Protein AF-A0AA41V0P6-F1 (afdb_monomer_lite)

Organism: Papaver nudicaule (NCBI:txid74823)

Foldseek 3Di:
DDPPPQPAAEDPVVLVVLLCVVVPVQFPDWDWDWDDDPNHIYIDTDDTHGPDDDPVVVVVRDDPPDDVVPDDPVVNVNCVVVVVVVVVVNVPDDDD

Sequence (96 aa):
MTNAASVIDVHDDCKQRFLELKAKRTFCLVVYKIEEKDKQKLIIVEKIGKPEKSYDGFTAQLPADESPDTAKVMTKMICTSSKERFKRELDGIQVV

Secondary structure (DSSP, 8-state):
-------EEE-HHHHHHHHHHHH-TT-SEEEEEEEEETTEEEEEEEEEE----SHHHHHHHS-TT--TTTS-HHHHHHHHHHHHHHHHHHHT----

Structure (mmCIF, N/CA/C/O backbone):
data_AF-A0AA41V0P6-F1
#
_entry.id   AF-A0AA41V0P6-F1
#
loop_
_atom_site.group_PDB
_atom_site.id
_atom_site.type_symbol
_atom_site.label_atom_id
_atom_site.label_alt_id
_atom_site.label_comp_id
_atom_site.label_asym_id
_atom_site.label_entity_id
_atom_site.label_seq_id
_atom_site.pdbx_PDB_ins_code
_atom_site.Cartn_x
_atom_site.Cartn_y
_atom_site.Cartn_z
_atom_site.occupancy
_atom_site.B_iso_or_equiv
_atom_site.auth_seq_id
_atom_site.auth_comp_id
_atom_site.auth_asym_id
_atom_site.auth_atom_id
_atom_site.pdbx_PDB_model_num
ATOM 1 N N . MET A 1 1 ? 32.524 -1.538 -2.738 1.00 31.41 1 MET A N 1
ATOM 2 C CA . MET A 1 1 ? 31.582 -1.759 -3.855 1.00 31.41 1 MET A CA 1
ATOM 3 C C . MET A 1 1 ? 30.236 -1.215 -3.415 1.00 31.41 1 MET A C 1
ATOM 5 O O . MET A 1 1 ? 29.669 -1.731 -2.463 1.00 31.41 1 MET A O 1
ATOM 9 N N . THR A 1 2 ? 29.802 -0.097 -3.991 1.00 30.25 2 THR A N 1
ATOM 10 C CA . THR A 1 2 ? 28.574 0.599 -3.581 1.00 30.25 2 THR A CA 1
ATOM 11 C C . THR A 1 2 ? 27.413 -0.044 -4.323 1.00 30.25 2 THR A C 1
ATOM 13 O O . THR A 1 2 ? 27.184 0.242 -5.496 1.00 30.25 2 THR A O 1
ATOM 16 N N . ASN A 1 3 ? 26.743 -0.998 -3.679 1.00 41.97 3 ASN A N 1
ATOM 17 C CA . ASN A 1 3 ? 25.612 -1.684 -4.289 1.00 41.97 3 ASN A CA 1
ATOM 18 C C . ASN A 1 3 ? 24.511 -0.657 -4.554 1.00 41.97 3 ASN A C 1
ATOM 20 O O . ASN A 1 3 ? 24.114 0.076 -3.649 1.00 41.97 3 ASN A O 1
ATOM 24 N N . ALA A 1 4 ? 24.035 -0.613 -5.798 1.00 40.06 4 ALA A N 1
ATOM 25 C CA . ALA A 1 4 ? 22.906 0.192 -6.235 1.00 40.06 4 ALA A CA 1
ATOM 26 C C . ALA A 1 4 ? 21.614 -0.292 -5.555 1.00 40.06 4 ALA A C 1
ATOM 28 O O . ALA A 1 4 ? 20.753 -0.919 -6.166 1.00 40.06 4 ALA A O 1
ATOM 29 N N . ALA A 1 5 ? 21.474 -0.022 -4.260 1.00 47.19 5 ALA A N 1
ATOM 30 C CA . ALA A 1 5 ? 20.175 0.061 -3.635 1.00 47.19 5 ALA A CA 1
ATOM 31 C C . ALA A 1 5 ? 19.554 1.339 -4.195 1.00 47.19 5 ALA A C 1
ATOM 33 O O . ALA A 1 5 ? 19.880 2.433 -3.738 1.00 47.19 5 ALA A O 1
ATOM 34 N N . SER A 1 6 ? 18.728 1.217 -5.237 1.00 56.34 6 SER A N 1
ATOM 35 C CA . SER A 1 6 ? 17.846 2.311 -5.634 1.00 56.34 6 SER A CA 1
ATOM 36 C C . SER A 1 6 ? 17.108 2.734 -4.369 1.00 56.34 6 SER A C 1
ATOM 38 O O . SER A 1 6 ? 16.336 1.950 -3.814 1.00 56.34 6 SER A O 1
ATOM 40 N N . VAL A 1 7 ? 17.450 3.908 -3.838 1.00 64.19 7 VAL A N 1
ATOM 41 C CA . VAL A 1 7 ? 16.790 4.449 -2.659 1.00 64.19 7 VAL A CA 1
ATOM 42 C C . VAL A 1 7 ? 15.350 4.677 -3.081 1.00 64.19 7 VAL A C 1
ATOM 44 O O . VAL A 1 7 ? 15.075 5.547 -3.898 1.00 64.19 7 VAL A O 1
ATOM 47 N N . ILE A 1 8 ? 14.466 3.796 -2.622 1.00 75.69 8 ILE A N 1
ATOM 48 C CA . ILE A 1 8 ? 13.035 3.979 -2.798 1.00 75.69 8 ILE A CA 1
ATOM 49 C C . ILE A 1 8 ? 12.639 5.021 -1.778 1.00 75.69 8 ILE A C 1
ATOM 51 O O . ILE A 1 8 ? 12.865 4.828 -0.580 1.00 75.69 8 ILE A O 1
ATOM 55 N N . ASP A 1 9 ? 12.121 6.121 -2.287 1.00 81.06 9 ASP A N 1
ATOM 56 C CA . ASP A 1 9 ? 11.610 7.212 -1.488 1.00 81.06 9 ASP A CA 1
ATOM 57 C C . ASP A 1 9 ? 10.162 6.902 -1.087 1.00 81.06 9 ASP A C 1
ATOM 59 O O . ASP A 1 9 ? 9.461 6.142 -1.766 1.00 81.06 9 ASP A O 1
ATOM 63 N N . VAL A 1 10 ? 9.710 7.437 0.039 1.00 82.38 10 VAL A N 1
ATOM 64 C CA . VAL A 1 10 ? 8.379 7.162 0.583 1.00 82.38 10 VAL A CA 1
ATOM 65 C C . VAL A 1 10 ? 7.644 8.480 0.694 1.00 82.38 10 VAL A C 1
ATOM 67 O O . VAL A 1 10 ? 8.067 9.368 1.430 1.00 82.38 10 VAL A O 1
ATOM 70 N N . HIS A 1 11 ? 6.516 8.593 -0.005 1.00 85.31 11 HIS A N 1
ATOM 71 C CA . HIS A 1 11 ? 5.698 9.793 0.080 1.00 85.31 11 HIS A CA 1
ATOM 72 C C . HIS A 1 11 ? 5.147 9.973 1.498 1.00 85.31 11 HIS A C 1
ATOM 74 O O . HIS A 1 11 ? 4.729 9.000 2.131 1.00 85.31 11 HIS A O 1
ATOM 80 N N . ASP A 1 12 ? 5.088 11.217 1.972 1.00 84.69 12 ASP A N 1
ATOM 81 C CA . ASP A 1 12 ? 4.696 11.535 3.350 1.00 84.69 12 ASP A CA 1
ATOM 82 C C . ASP A 1 12 ? 3.270 11.051 3.686 1.00 84.69 12 ASP A C 1
ATOM 84 O O . ASP A 1 12 ? 3.030 10.478 4.752 1.00 84.69 12 ASP A O 1
ATOM 88 N N . ASP A 1 13 ? 2.353 11.115 2.707 1.00 85.50 13 ASP A N 1
ATOM 89 C CA . ASP A 1 13 ? 1.012 10.512 2.799 1.00 85.50 13 ASP A CA 1
ATOM 90 C C . ASP A 1 13 ? 1.034 9.048 3.248 1.00 85.50 13 ASP A C 1
ATOM 92 O O . ASP A 1 13 ? 0.122 8.614 3.949 1.00 85.50 13 ASP A O 1
ATOM 96 N N . CYS A 1 14 ? 2.057 8.266 2.894 1.00 86.19 14 CYS A N 1
ATOM 97 C CA . CYS A 1 14 ? 2.109 6.861 3.282 1.00 86.19 14 CYS A CA 1
ATOM 98 C C . CYS A 1 14 ? 2.179 6.694 4.803 1.00 86.19 14 CYS A C 1
ATOM 100 O O . CYS A 1 14 ? 1.508 5.830 5.370 1.00 86.19 14 CYS A O 1
ATOM 102 N N . LYS A 1 15 ? 2.944 7.561 5.470 1.00 82.88 15 LYS A N 1
ATOM 103 C CA . LYS A 1 15 ? 3.078 7.581 6.931 1.00 82.88 15 LYS A CA 1
ATOM 104 C C . LYS A 1 15 ? 1.795 8.074 7.573 1.00 82.88 15 LYS A C 1
ATOM 106 O O . LYS A 1 15 ? 1.307 7.459 8.520 1.00 82.88 15 LYS A O 1
ATOM 111 N N . GLN A 1 16 ? 1.213 9.135 7.016 1.00 85.44 16 GLN A N 1
ATOM 112 C CA . GLN A 1 16 ? -0.036 9.695 7.515 1.00 85.44 16 GLN A CA 1
ATOM 113 C C . GLN A 1 16 ? -1.178 8.674 7.449 1.00 85.44 16 GLN A C 1
ATOM 115 O O . GLN A 1 16 ? -1.848 8.439 8.452 1.00 85.44 16 GLN A O 1
ATOM 120 N N . ARG A 1 17 ? -1.378 8.005 6.305 1.00 85.31 17 ARG A N 1
ATOM 121 C CA . ARG A 1 17 ? -2.446 7.002 6.159 1.00 85.31 17 ARG A CA 1
ATOM 122 C C . ARG A 1 17 ? -2.221 5.783 7.040 1.00 85.31 17 ARG A C 1
ATOM 124 O O . ARG A 1 17 ? -3.186 5.240 7.571 1.00 85.31 17 ARG A O 1
ATOM 131 N N . PHE A 1 18 ? -0.972 5.374 7.250 1.00 82.94 18 PHE A N 1
ATOM 132 C CA . PHE A 1 18 ? -0.652 4.300 8.187 1.00 82.94 18 PHE A CA 1
ATOM 133 C C . PHE A 1 18 ? -0.950 4.681 9.647 1.00 82.94 18 PHE A C 1
ATOM 135 O O . PHE A 1 18 ? -1.529 3.888 10.391 1.00 82.94 18 PHE A O 1
ATOM 142 N N . LEU A 1 19 ? -0.614 5.906 10.053 1.00 82.25 19 LEU A N 1
ATOM 143 C CA . LEU A 1 19 ? -0.961 6.439 11.371 1.00 82.25 19 LEU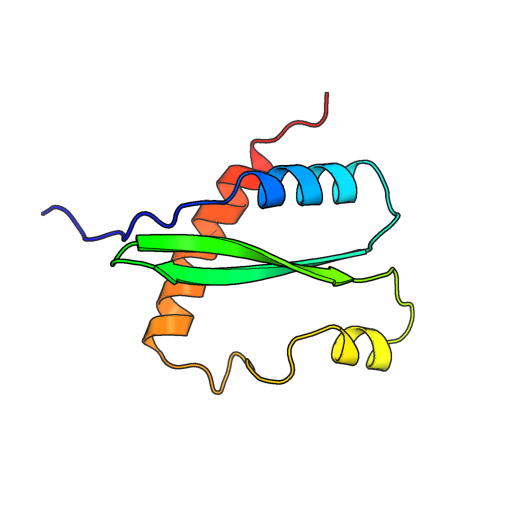 A CA 1
ATOM 144 C C . LEU A 1 19 ? -2.474 6.524 11.568 1.00 82.25 19 LEU A C 1
ATOM 146 O O . LEU A 1 19 ? -2.993 6.085 12.594 1.00 82.25 19 LEU A O 1
ATOM 150 N N . GLU A 1 20 ? -3.190 7.031 10.566 1.00 82.00 20 GLU A N 1
ATOM 151 C CA . GLU A 1 20 ? -4.648 7.076 10.568 1.00 82.00 20 GLU A CA 1
ATOM 152 C C . GLU A 1 20 ? -5.258 5.670 10.661 1.00 82.00 20 GLU A C 1
ATOM 154 O O . GLU A 1 20 ? -6.202 5.497 11.424 1.00 82.00 20 GLU A O 1
ATOM 159 N N . LEU A 1 21 ? -4.690 4.656 9.992 1.00 83.44 21 LEU A N 1
ATOM 160 C CA . LEU A 1 21 ? -5.111 3.251 10.107 1.00 83.44 21 LEU A CA 1
ATOM 161 C C . LEU A 1 21 ? -4.949 2.717 11.540 1.00 83.44 21 LEU A C 1
ATOM 163 O O . LEU A 1 21 ? -5.831 2.034 12.064 1.00 83.44 21 LEU A O 1
ATOM 167 N N . LYS A 1 22 ? -3.810 3.020 12.179 1.00 77.69 22 LYS A N 1
ATOM 168 C CA . LYS A 1 22 ? -3.481 2.566 13.539 1.00 77.69 22 LYS A CA 1
ATOM 169 C C . LYS A 1 22 ? -4.336 3.269 14.598 1.00 77.69 22 LYS A C 1
ATOM 171 O O . LYS A 1 22 ? -4.747 2.631 15.564 1.00 77.69 22 LYS A O 1
ATOM 176 N N . ALA A 1 23 ? -4.626 4.556 14.402 1.00 80.38 23 ALA A N 1
ATOM 177 C CA . ALA A 1 23 ? -5.406 5.374 15.329 1.00 80.38 23 ALA A CA 1
ATOM 178 C C . ALA A 1 23 ? -6.923 5.211 15.145 1.00 80.38 23 ALA A C 1
ATOM 180 O O . ALA A 1 23 ? -7.677 5.138 16.114 1.00 80.38 23 ALA A O 1
ATOM 181 N N . LYS A 1 24 ? -7.390 5.158 13.896 1.00 72.06 24 LYS A N 1
ATOM 182 C CA . LYS A 1 24 ? -8.803 5.110 13.526 1.00 72.06 24 LYS A CA 1
ATOM 183 C C . LYS A 1 24 ? -9.039 3.853 12.698 1.00 72.06 24 LYS A C 1
ATOM 185 O O . LYS A 1 24 ? -8.682 3.801 11.527 1.00 72.06 24 LYS A O 1
ATOM 190 N N . ARG A 1 25 ? -9.762 2.872 13.252 1.00 69.44 25 ARG A N 1
ATOM 191 C CA . ARG A 1 25 ? -10.256 1.677 12.526 1.00 69.44 25 ARG A CA 1
ATOM 192 C C . ARG A 1 25 ? -11.364 2.015 11.504 1.00 69.44 25 ARG A C 1
ATOM 194 O O . ARG A 1 25 ? -12.391 1.349 11.441 1.00 69.44 25 ARG A O 1
ATOM 201 N N . THR A 1 26 ? -11.194 3.106 10.763 1.00 71.00 26 THR A N 1
ATOM 202 C CA . THR A 1 26 ? -12.141 3.646 9.774 1.00 71.00 26 THR A CA 1
ATOM 203 C C . THR A 1 26 ? -11.942 3.025 8.395 1.00 71.00 26 THR A C 1
ATOM 205 O O . THR A 1 26 ? -12.903 2.842 7.652 1.00 71.00 26 THR A O 1
ATOM 208 N N . PHE A 1 27 ? -10.713 2.627 8.087 1.00 73.19 27 PHE A N 1
ATOM 209 C CA . PHE A 1 27 ? -10.346 1.783 6.959 1.00 73.19 27 PHE A CA 1
ATOM 210 C C . PHE A 1 27 ? -9.535 0.593 7.491 1.00 73.19 27 PHE A C 1
ATOM 212 O O . PHE A 1 27 ? -8.971 0.674 8.580 1.00 73.19 27 PHE A O 1
ATOM 219 N N . CYS A 1 28 ? -9.544 -0.538 6.784 1.00 74.12 28 CYS A N 1
ATOM 220 C CA . CYS A 1 28 ? -8.806 -1.749 7.192 1.00 74.12 28 CYS A CA 1
ATOM 221 C C . CYS A 1 28 ? -7.635 -2.070 6.266 1.00 74.12 28 CYS A C 1
ATOM 223 O O . CYS A 1 28 ? -6.807 -2.913 6.600 1.00 74.12 28 CYS A O 1
ATOM 225 N N . LEU A 1 29 ? -7.568 -1.407 5.113 1.00 80.06 29 LEU A N 1
ATOM 226 C CA . LEU A 1 29 ? -6.593 -1.687 4.076 1.00 80.06 29 LEU A CA 1
ATOM 227 C C . LEU A 1 29 ? -6.044 -0.367 3.534 1.00 80.06 29 LEU A C 1
ATOM 229 O O . LEU A 1 29 ? -6.802 0.561 3.256 1.00 80.06 29 LEU A O 1
ATOM 233 N N . VAL A 1 30 ? -4.731 -0.305 3.344 1.00 83.31 30 VAL A N 1
ATOM 234 C CA . VAL A 1 30 ? -4.075 0.731 2.543 1.00 83.31 30 VAL A CA 1
ATOM 235 C C . VAL A 1 30 ? -3.211 0.009 1.519 1.00 83.31 30 VAL A C 1
ATOM 237 O O . VAL A 1 30 ? -2.345 -0.784 1.889 1.00 83.31 30 VAL A O 1
ATOM 240 N N . VAL A 1 31 ? -3.491 0.241 0.241 1.00 84.25 31 VAL A N 1
ATOM 241 C CA . VAL A 1 31 ? -2.743 -0.298 -0.894 1.00 84.25 31 VAL A CA 1
ATOM 242 C C . VAL A 1 31 ? -1.731 0.752 -1.324 1.00 84.25 31 VAL A C 1
ATOM 244 O O . VAL A 1 31 ? -2.089 1.905 -1.576 1.00 84.25 31 VAL A O 1
ATOM 247 N N . TYR A 1 32 ? -0.469 0.345 -1.390 1.00 85.31 32 TYR A N 1
ATOM 248 C CA . TYR A 1 32 ? 0.644 1.183 -1.816 1.00 85.31 32 TYR A CA 1
ATOM 249 C C . TYR A 1 32 ? 1.149 0.717 -3.172 1.00 85.31 32 TYR A C 1
ATOM 251 O O . TYR A 1 32 ? 1.216 -0.487 -3.422 1.00 85.31 32 TYR A O 1
ATOM 259 N N . LYS A 1 33 ? 1.575 1.666 -4.000 1.00 83.12 33 LYS A N 1
ATOM 260 C CA . LYS A 1 33 ? 2.193 1.408 -5.297 1.00 83.12 33 LYS A CA 1
ATOM 261 C C . LYS A 1 33 ? 3.546 2.099 -5.380 1.00 83.12 33 LYS A C 1
ATOM 263 O O . LYS A 1 33 ? 3.760 3.149 -4.780 1.00 83.12 33 LYS A O 1
ATOM 268 N N . ILE A 1 34 ? 4.460 1.492 -6.127 1.00 83.69 34 ILE A N 1
ATOM 269 C CA . ILE A 1 34 ? 5.754 2.080 -6.466 1.00 83.69 34 ILE A CA 1
ATOM 270 C C . ILE A 1 34 ? 5.618 2.735 -7.840 1.00 83.69 34 ILE A C 1
ATOM 272 O O . ILE A 1 34 ? 5.412 2.045 -8.835 1.00 83.69 34 ILE A O 1
ATOM 276 N N . GLU A 1 35 ? 5.745 4.055 -7.892 1.00 84.25 35 GLU A N 1
ATOM 277 C CA . GLU A 1 35 ? 5.831 4.811 -9.140 1.00 84.25 35 GLU A CA 1
ATOM 278 C C . GLU A 1 35 ? 7.300 5.056 -9.498 1.00 84.25 35 GLU A C 1
ATOM 280 O O . GLU A 1 35 ? 8.127 5.342 -8.629 1.00 84.25 35 GLU A O 1
ATOM 285 N N . GLU A 1 36 ? 7.629 4.957 -10.785 1.00 82.44 36 GLU A N 1
ATOM 286 C CA . GLU A 1 36 ? 8.953 5.289 -11.312 1.00 82.44 36 GLU A CA 1
ATOM 287 C C . GLU A 1 36 ? 8.877 6.637 -12.040 1.00 82.44 36 GLU A C 1
ATOM 289 O O . GLU A 1 36 ? 8.209 6.762 -13.064 1.00 82.44 36 GLU A O 1
ATOM 294 N N . LYS A 1 37 ? 9.554 7.658 -11.504 1.00 75.06 37 LYS A N 1
ATOM 295 C CA . LYS A 1 37 ? 9.690 8.983 -12.125 1.00 75.06 37 LYS A CA 1
ATOM 296 C C . LYS A 1 37 ? 11.163 9.346 -12.201 1.00 75.06 37 LYS A C 1
ATOM 298 O O . LYS A 1 37 ? 11.861 9.297 -11.194 1.00 75.06 37 LYS A O 1
ATOM 303 N N . ASP A 1 38 ? 11.644 9.681 -13.396 1.00 69.50 38 ASP A N 1
ATOM 304 C CA . ASP A 1 38 ? 12.990 10.229 -13.619 1.00 69.50 38 ASP A CA 1
ATOM 305 C C . ASP A 1 38 ? 14.112 9.454 -12.896 1.00 69.50 38 ASP A C 1
ATOM 307 O O . ASP A 1 38 ? 14.920 10.016 -12.157 1.00 69.50 38 ASP A O 1
ATOM 311 N N . LYS A 1 39 ? 14.147 8.126 -13.100 1.00 72.31 39 LYS A N 1
ATOM 312 C CA . LYS A 1 39 ? 15.107 7.171 -12.494 1.00 72.31 39 LYS A CA 1
ATOM 313 C C . LYS A 1 39 ? 15.036 7.046 -10.963 1.00 72.31 39 LYS A C 1
ATOM 315 O O . LYS A 1 39 ? 15.848 6.328 -10.377 1.00 72.31 39 LYS A O 1
ATOM 320 N N . GLN A 1 40 ? 14.066 7.689 -10.324 1.00 72.81 40 GLN A N 1
ATOM 321 C CA . GLN A 1 40 ? 13.752 7.557 -8.907 1.00 72.81 40 GLN A CA 1
ATOM 322 C C . GLN A 1 40 ? 12.460 6.758 -8.740 1.00 72.81 40 GLN A C 1
ATOM 324 O O . GLN A 1 40 ? 11.569 6.780 -9.589 1.00 72.81 40 GLN A O 1
ATOM 329 N N . LYS A 1 41 ? 12.376 6.011 -7.641 1.00 79.88 41 LYS A N 1
ATOM 330 C CA . LYS A 1 41 ? 11.210 5.190 -7.312 1.00 79.88 41 LYS A CA 1
ATOM 331 C C . LYS A 1 41 ? 10.600 5.727 -6.034 1.00 79.88 41 LYS A C 1
ATOM 333 O O . LYS A 1 41 ? 11.316 5.863 -5.046 1.00 79.88 41 LYS A O 1
ATOM 338 N N . LEU A 1 42 ? 9.308 6.016 -6.069 1.00 83.94 42 LEU A N 1
ATOM 339 C CA . LEU A 1 42 ? 8.569 6.620 -4.968 1.00 83.94 42 LEU A CA 1
ATOM 340 C C . LEU A 1 42 ? 7.380 5.729 -4.607 1.00 83.94 42 LEU A C 1
ATOM 342 O O . LEU A 1 42 ? 6.599 5.349 -5.479 1.00 83.94 42 LEU A O 1
ATOM 346 N N . ILE A 1 43 ? 7.236 5.401 -3.326 1.00 86.06 43 ILE A N 1
ATOM 347 C CA . ILE A 1 43 ? 6.051 4.718 -2.806 1.00 86.06 43 ILE A CA 1
ATOM 348 C C . ILE A 1 43 ? 4.958 5.759 -2.575 1.00 86.06 43 ILE A C 1
ATOM 350 O O . ILE A 1 43 ? 5.161 6.716 -1.828 1.00 86.06 43 ILE A O 1
ATOM 354 N N . ILE A 1 44 ? 3.800 5.544 -3.191 1.00 87.38 44 ILE A N 1
ATOM 355 C CA . ILE A 1 44 ? 2.594 6.357 -3.022 1.00 87.38 44 ILE A CA 1
ATOM 356 C C . ILE A 1 44 ? 1.413 5.487 -2.585 1.00 87.38 44 ILE A C 1
ATOM 358 O O . ILE A 1 44 ? 1.401 4.271 -2.785 1.00 87.38 44 ILE A O 1
ATOM 362 N N . VAL A 1 45 ? 0.398 6.116 -1.995 1.00 87.75 45 VAL A N 1
ATOM 363 C CA . VAL A 1 45 ? -0.870 5.452 -1.674 1.00 87.75 45 VAL A CA 1
ATOM 364 C C . VAL A 1 45 ? -1.698 5.345 -2.950 1.00 87.75 45 VAL A C 1
ATOM 366 O O . VAL A 1 45 ? -2.046 6.357 -3.550 1.00 87.75 45 VAL A O 1
ATOM 369 N N . GLU A 1 46 ? -2.029 4.123 -3.351 1.00 86.56 46 GLU A N 1
ATOM 370 C CA . GLU A 1 46 ? -2.901 3.868 -4.497 1.00 86.56 46 GLU A CA 1
ATOM 371 C C . GLU A 1 46 ? -4.371 3.897 -4.080 1.00 86.56 46 GLU A C 1
ATOM 373 O O . GLU A 1 46 ? -5.197 4.564 -4.704 1.00 86.56 46 GLU A O 1
ATOM 378 N N . LYS A 1 47 ? -4.716 3.166 -3.015 1.00 84.06 47 LYS A N 1
ATOM 379 C CA . LYS A 1 47 ? -6.112 2.973 -2.621 1.00 84.06 47 LYS A CA 1
ATOM 380 C C . LYS A 1 47 ? -6.249 2.761 -1.124 1.00 84.06 47 LYS A C 1
ATOM 382 O O . LYS A 1 47 ? -5.465 2.049 -0.503 1.00 84.06 47 LYS A O 1
ATOM 387 N N . ILE A 1 48 ? -7.297 3.340 -0.550 1.00 84.62 48 ILE A N 1
ATOM 388 C CA . ILE A 1 48 ? -7.700 3.100 0.836 1.00 84.62 48 ILE A CA 1
ATOM 389 C C . ILE A 1 48 ? -8.955 2.230 0.806 1.00 84.62 48 ILE A C 1
ATOM 391 O O . ILE A 1 48 ? -9.960 2.592 0.193 1.00 84.62 48 ILE A O 1
ATOM 395 N N . GLY A 1 49 ? -8.874 1.064 1.438 1.00 81.25 49 GLY A N 1
ATOM 396 C CA . GLY A 1 49 ? -9.932 0.066 1.456 1.00 81.25 49 GLY A CA 1
ATOM 397 C C . GLY A 1 49 ? -10.762 0.099 2.737 1.00 81.25 49 GLY A C 1
ATOM 398 O O . GLY A 1 49 ? -10.240 0.213 3.853 1.00 81.25 49 GLY A O 1
ATOM 399 N N . LYS A 1 50 ? -12.081 -0.013 2.577 1.00 80.88 50 LYS A N 1
ATOM 400 C CA . LYS A 1 50 ? -13.034 -0.034 3.691 1.00 80.88 50 LYS A CA 1
ATOM 401 C C . LYS A 1 50 ? -12.929 -1.350 4.474 1.00 80.88 50 LYS A C 1
ATOM 403 O O . LYS A 1 50 ? -12.505 -2.364 3.918 1.00 80.88 50 LYS A O 1
ATOM 408 N N . PRO A 1 51 ? -13.335 -1.358 5.758 1.00 77.38 51 PRO A N 1
ATOM 409 C CA . PRO A 1 51 ? -13.494 -2.590 6.522 1.00 77.38 51 PRO A CA 1
ATOM 410 C C . PRO A 1 51 ? -14.545 -3.476 5.854 1.00 77.38 51 PRO A C 1
ATOM 412 O O . PRO A 1 51 ? -15.745 -3.237 5.986 1.00 77.38 51 PRO A O 1
ATOM 415 N N . GLU A 1 52 ? -14.103 -4.499 5.135 1.00 73.81 52 GLU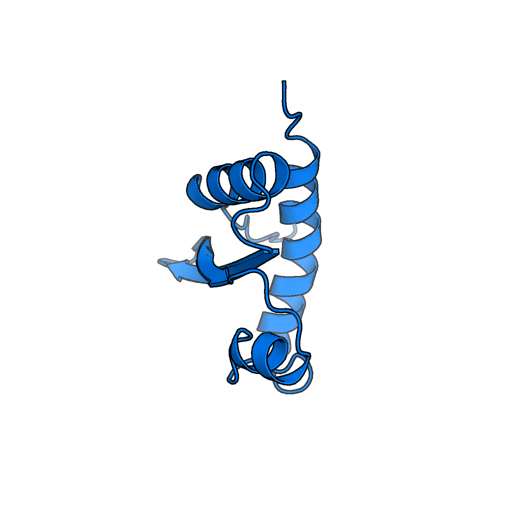 A N 1
ATOM 416 C CA . GLU A 1 52 ? -14.996 -5.458 4.502 1.00 73.81 52 GLU A CA 1
ATOM 417 C C . GLU A 1 52 ? -14.940 -6.797 5.216 1.00 73.81 52 GLU A C 1
ATOM 419 O O . GLU A 1 52 ? -13.883 -7.257 5.641 1.00 73.81 52 GLU A O 1
ATOM 424 N N . LYS A 1 53 ? -16.114 -7.400 5.396 1.00 73.19 53 LYS A N 1
ATOM 425 C CA . LYS A 1 53 ? -16.274 -8.625 6.186 1.00 73.19 53 LYS A CA 1
ATOM 426 C C . LYS A 1 53 ? -16.232 -9.893 5.332 1.00 73.19 53 LYS A C 1
ATOM 428 O O . LYS A 1 53 ? -16.167 -10.981 5.892 1.00 73.19 53 LYS A O 1
ATOM 433 N N . SER A 1 54 ? -16.305 -9.757 4.007 1.00 80.81 54 SER A N 1
ATOM 434 C CA . SER A 1 54 ? -16.377 -10.877 3.067 1.00 80.81 54 SER A CA 1
ATOM 435 C C . SER A 1 54 ? -15.086 -11.006 2.263 1.00 80.81 54 SER A C 1
ATOM 437 O O . SER A 1 54 ? -14.497 -10.001 1.865 1.00 80.81 54 SER A O 1
ATOM 439 N N . TYR A 1 55 ? -14.668 -12.246 2.003 1.00 76.88 55 TYR A N 1
ATOM 440 C CA . TYR A 1 55 ? -13.463 -12.556 1.227 1.00 76.88 55 TYR A CA 1
ATOM 441 C C . TYR A 1 55 ? -13.540 -12.036 -0.215 1.00 76.88 55 TYR A C 1
ATOM 443 O O . TYR A 1 55 ? -12.556 -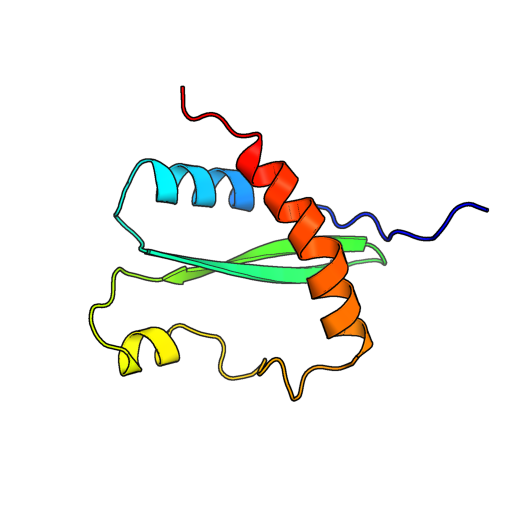11.521 -0.743 1.00 76.88 55 TYR A O 1
ATOM 451 N N . ASP A 1 56 ? -14.717 -12.141 -0.831 1.00 78.62 56 ASP A N 1
ATOM 452 C CA . ASP A 1 56 ? -14.959 -11.673 -2.198 1.00 78.62 56 ASP A CA 1
ATOM 453 C C . ASP A 1 56 ? -14.718 -10.167 -2.319 1.00 78.62 56 ASP A C 1
ATOM 455 O O . ASP A 1 56 ? -13.914 -9.711 -3.129 1.00 78.62 56 ASP A O 1
ATOM 459 N N . GLY A 1 57 ? -15.310 -9.401 -1.407 1.00 77.94 57 GLY A N 1
ATOM 460 C CA . GLY A 1 57 ? -15.107 -7.967 -1.380 1.00 77.94 57 GLY A CA 1
ATOM 461 C C . GLY A 1 57 ? -13.653 -7.585 -1.069 1.00 77.94 57 GLY A C 1
ATOM 462 O O . GLY A 1 57 ? -13.082 -6.723 -1.737 1.00 77.94 57 GLY A O 1
ATOM 463 N N . PHE A 1 58 ? -12.999 -8.273 -0.123 1.00 75.12 58 PHE A N 1
ATOM 464 C CA . PHE A 1 58 ? -11.568 -8.068 0.125 1.00 75.12 58 PHE A CA 1
ATOM 465 C C . PHE A 1 58 ? -10.749 -8.259 -1.160 1.00 75.12 58 PHE A C 1
ATOM 467 O O . PHE A 1 58 ? -9.893 -7.435 -1.479 1.00 75.12 58 PHE A O 1
ATOM 474 N N . THR A 1 59 ? -11.055 -9.306 -1.927 1.00 74.81 59 THR A N 1
ATOM 475 C CA . THR A 1 59 ? -10.403 -9.591 -3.210 1.00 74.81 59 THR A CA 1
ATOM 476 C C . THR A 1 59 ? -10.697 -8.508 -4.248 1.00 74.81 59 THR A C 1
ATOM 478 O O . THR A 1 59 ? -9.784 -8.081 -4.946 1.00 74.81 59 THR A O 1
ATOM 481 N N . ALA A 1 60 ? -11.923 -7.983 -4.298 1.00 78.81 60 ALA A N 1
ATOM 482 C CA . ALA A 1 60 ? -12.299 -6.867 -5.170 1.00 78.81 60 ALA A CA 1
ATOM 483 C C . ALA A 1 60 ? -11.601 -5.541 -4.804 1.00 78.81 60 ALA A C 1
ATOM 485 O O . ALA A 1 60 ? -11.523 -4.606 -5.610 1.00 78.81 60 ALA A O 1
ATOM 486 N N . GLN A 1 61 ? -11.092 -5.423 -3.575 1.00 72.69 61 GLN A N 1
ATOM 487 C CA . GLN A 1 61 ? -10.318 -4.262 -3.154 1.00 72.69 61 GLN A CA 1
ATOM 488 C C . GLN A 1 61 ? -8.855 -4.325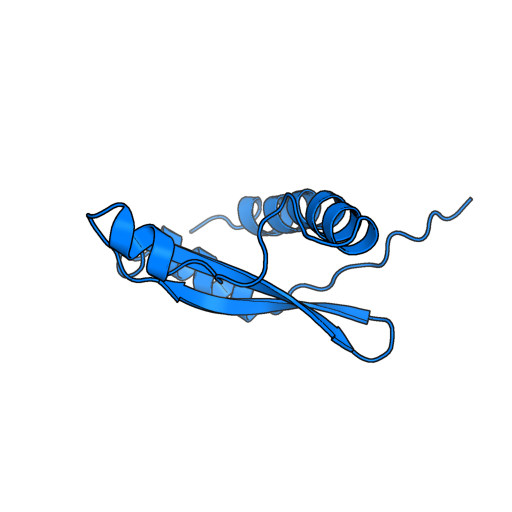 -3.596 1.00 72.69 61 GLN A C 1
ATOM 490 O O . GLN A 1 61 ? -8.255 -3.253 -3.734 1.00 72.69 61 GLN A O 1
ATOM 495 N N . LEU A 1 62 ? -8.323 -5.522 -3.864 1.00 73.06 62 LEU A N 1
ATOM 496 C CA . LEU A 1 62 ? -6.976 -5.723 -4.389 1.00 73.06 62 LEU A CA 1
ATOM 497 C C . LEU A 1 62 ? -6.904 -5.346 -5.881 1.00 73.06 62 LEU A C 1
ATOM 499 O O . LEU A 1 62 ? -7.877 -5.531 -6.615 1.00 73.06 62 LEU A O 1
ATOM 503 N N . PRO A 1 63 ? -5.766 -4.814 -6.354 1.00 68.62 63 PRO A N 1
ATOM 504 C CA . PRO A 1 63 ? -5.567 -4.573 -7.776 1.00 68.62 63 PRO A CA 1
ATOM 505 C C . PRO A 1 63 ? -5.553 -5.914 -8.522 1.00 68.62 63 PRO A C 1
ATOM 507 O O . PRO A 1 63 ? -4.707 -6.770 -8.270 1.00 68.62 63 PRO A O 1
ATOM 510 N N . ALA A 1 64 ? -6.496 -6.097 -9.449 1.00 64.19 64 ALA A N 1
ATOM 511 C CA . ALA A 1 64 ? -6.635 -7.324 -10.240 1.00 64.19 64 ALA A CA 1
ATOM 512 C C . ALA A 1 64 ? -5.431 -7.600 -11.168 1.00 64.19 64 ALA A C 1
ATOM 514 O O . ALA A 1 64 ? -5.267 -8.720 -11.646 1.00 64.19 64 ALA A O 1
ATOM 515 N N . ASP A 1 65 ? -4.604 -6.582 -11.420 1.00 61.72 65 ASP A N 1
ATOM 516 C CA . ASP A 1 65 ? -3.559 -6.581 -12.449 1.00 61.72 65 ASP A CA 1
ATOM 517 C C . ASP A 1 65 ? -2.1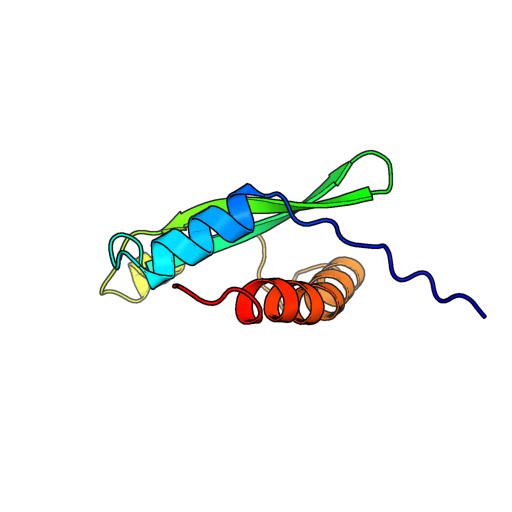96 -7.122 -11.962 1.00 61.72 65 ASP A C 1
ATOM 519 O O . ASP A 1 65 ? -1.399 -7.606 -12.760 1.00 61.72 65 ASP A O 1
ATOM 523 N N . GLU A 1 66 ? -1.931 -7.146 -10.649 1.00 60.41 66 GLU A N 1
ATOM 524 C CA . GLU A 1 66 ? -0.647 -7.613 -10.099 1.00 60.41 66 GLU A CA 1
ATOM 525 C C . GLU A 1 66 ? -0.820 -8.839 -9.197 1.00 60.41 66 GLU A C 1
ATOM 527 O O . GLU A 1 66 ? -0.733 -8.784 -7.970 1.00 60.41 66 GLU A O 1
ATOM 532 N N . SER A 1 67 ? -1.009 -10.002 -9.825 1.00 61.19 67 SER A N 1
ATOM 533 C CA . SER A 1 67 ? -0.752 -11.270 -9.140 1.00 61.19 67 SER A CA 1
ATOM 534 C C . SER A 1 67 ? 0.766 -11.442 -8.942 1.00 61.19 67 SER A C 1
ATOM 536 O O . SER A 1 67 ? 1.535 -11.285 -9.898 1.00 61.19 67 SER A O 1
ATOM 538 N N . PRO A 1 68 ? 1.242 -11.797 -7.731 1.00 60.38 68 PRO A N 1
ATOM 539 C CA . PRO A 1 68 ? 2.674 -11.942 -7.460 1.00 60.38 68 PRO A CA 1
ATOM 540 C C . PRO A 1 68 ? 3.332 -13.025 -8.326 1.00 60.38 68 PRO A C 1
ATOM 542 O O . PRO A 1 68 ? 4.545 -12.986 -8.527 1.00 60.38 68 PRO A O 1
ATOM 545 N N . ASP A 1 69 ? 2.558 -13.973 -8.857 1.00 59.22 69 ASP A N 1
ATOM 546 C CA . ASP A 1 69 ? 3.035 -15.009 -9.775 1.00 59.22 69 ASP A CA 1
ATOM 547 C C . ASP A 1 69 ? 3.337 -14.480 -11.183 1.00 59.22 69 ASP A C 1
ATOM 549 O O . ASP A 1 69 ? 4.332 -14.887 -11.778 1.00 59.22 69 ASP A O 1
ATOM 553 N N . THR A 1 70 ? 2.559 -13.514 -11.678 1.00 59.84 70 THR A N 1
ATOM 554 C CA . THR A 1 70 ? 2.665 -13.018 -13.065 1.00 59.84 70 THR A CA 1
ATOM 555 C C . THR A 1 70 ? 3.544 -11.765 -13.188 1.00 59.84 70 THR A C 1
ATOM 557 O O . THR A 1 70 ? 3.982 -11.403 -14.281 1.00 59.84 70 THR A O 1
ATOM 560 N N . ALA A 1 71 ? 3.854 -11.099 -12.071 1.00 66.25 71 ALA A N 1
ATOM 561 C CA . ALA A 1 71 ? 4.678 -9.893 -12.061 1.00 66.25 71 ALA A CA 1
ATOM 562 C C . ALA A 1 71 ? 6.122 -10.148 -12.549 1.00 66.25 71 ALA A C 1
ATOM 564 O O . ALA A 1 71 ? 6.762 -11.149 -12.213 1.00 66.25 71 ALA A O 1
ATOM 565 N N . LYS A 1 72 ? 6.680 -9.192 -13.308 1.00 69.88 72 LYS A N 1
ATOM 566 C CA . LYS A 1 72 ? 8.064 -9.249 -13.815 1.00 69.88 72 LYS A CA 1
ATOM 567 C C . LYS A 1 72 ? 9.059 -9.437 -12.661 1.00 69.88 72 LYS A C 1
ATOM 569 O O . LYS A 1 72 ? 8.940 -8.797 -11.617 1.00 69.88 72 LYS A O 1
ATOM 574 N N . VAL A 1 73 ? 10.102 -10.247 -12.876 1.00 66.88 73 VAL A N 1
ATOM 575 C CA . VAL A 1 73 ? 11.143 -10.560 -11.868 1.00 66.88 73 VAL A CA 1
ATOM 576 C C . VAL A 1 73 ? 11.746 -9.298 -11.243 1.00 66.88 73 VAL A C 1
ATOM 578 O O . VAL A 1 73 ? 11.931 -9.238 -10.029 1.00 66.88 73 VAL A O 1
ATOM 581 N N . MET A 1 74 ? 11.993 -8.261 -12.051 1.00 56.69 74 MET A N 1
ATOM 582 C CA . MET A 1 74 ? 12.499 -6.973 -11.569 1.00 56.69 74 MET A CA 1
ATOM 583 C C . MET A 1 74 ? 11.523 -6.306 -10.584 1.00 56.69 74 MET A C 1
ATOM 585 O O . MET A 1 74 ? 11.946 -5.863 -9.520 1.00 56.69 74 MET A O 1
ATOM 589 N N . THR A 1 75 ? 10.223 -6.291 -10.887 1.00 66.62 75 THR A N 1
ATOM 590 C CA . THR A 1 75 ? 9.172 -5.749 -10.0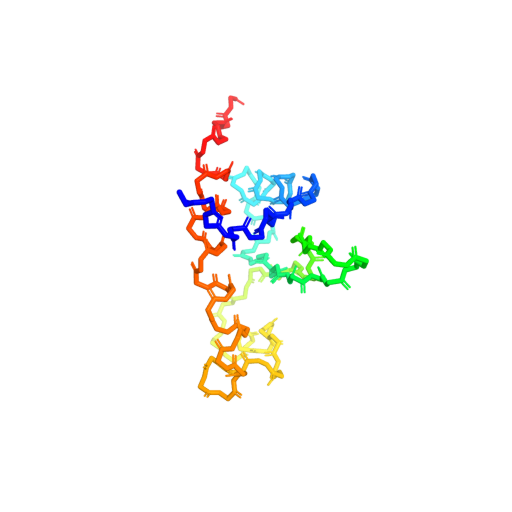10 1.00 66.62 75 THR A CA 1
ATOM 591 C C . THR A 1 75 ? 9.076 -6.535 -8.703 1.00 66.62 75 THR A C 1
ATOM 593 O O . THR A 1 75 ? 9.044 -5.936 -7.630 1.00 66.62 75 THR A O 1
ATOM 596 N N . LYS A 1 76 ? 9.140 -7.875 -8.763 1.00 66.81 76 LYS A N 1
ATOM 597 C CA . LYS A 1 76 ? 9.153 -8.744 -7.570 1.00 66.81 76 LYS A CA 1
ATOM 598 C C . LYS A 1 76 ? 10.371 -8.470 -6.689 1.00 66.81 76 LYS A C 1
ATOM 600 O O . LYS A 1 76 ? 10.235 -8.353 -5.471 1.00 66.81 76 LYS A O 1
ATOM 605 N N . MET A 1 77 ? 11.549 -8.312 -7.294 1.00 68.81 77 MET A N 1
ATOM 606 C CA . MET A 1 77 ? 12.782 -7.976 -6.580 1.00 68.81 77 MET A CA 1
ATOM 607 C C . MET A 1 77 ? 12.678 -6.610 -5.888 1.00 68.81 77 MET A C 1
ATOM 609 O O . MET A 1 77 ? 13.053 -6.493 -4.725 1.00 68.81 77 MET A O 1
ATOM 613 N N . ILE A 1 78 ? 12.123 -5.605 -6.572 1.00 65.19 78 ILE A N 1
ATOM 614 C CA . ILE A 1 78 ? 11.913 -4.249 -6.044 1.00 65.19 78 ILE A CA 1
ATOM 615 C C . ILE A 1 78 ? 10.902 -4.256 -4.894 1.00 65.19 78 ILE A C 1
ATOM 617 O O . ILE A 1 78 ? 11.197 -3.721 -3.828 1.00 65.19 78 ILE A O 1
ATOM 621 N N . CYS A 1 79 ? 9.736 -4.882 -5.071 1.00 64.94 79 CYS A N 1
ATOM 622 C CA . CYS A 1 79 ? 8.739 -5.015 -4.010 1.00 64.94 79 CYS A CA 1
ATOM 623 C C . CYS A 1 79 ? 9.351 -5.708 -2.784 1.00 64.94 79 CYS A C 1
ATOM 625 O O . CYS A 1 79 ? 9.175 -5.245 -1.664 1.00 64.94 79 CYS A O 1
ATOM 627 N N . THR A 1 80 ? 10.157 -6.754 -2.989 1.00 68.88 80 THR A N 1
ATOM 628 C CA . THR A 1 80 ? 10.804 -7.492 -1.895 1.00 68.88 80 THR A CA 1
ATOM 629 C C . THR A 1 80 ? 11.840 -6.643 -1.153 1.00 68.88 80 THR A C 1
ATOM 631 O O . THR A 1 80 ? 11.763 -6.521 0.069 1.00 68.88 80 THR A O 1
ATOM 634 N N . SER A 1 81 ? 12.784 -6.015 -1.862 1.00 66.19 81 SER A N 1
ATOM 635 C CA . SER A 1 81 ? 13.834 -5.195 -1.237 1.00 66.19 81 SER A CA 1
ATOM 636 C C . SER A 1 81 ? 13.286 -3.926 -0.575 1.00 66.19 81 SER A C 1
ATOM 638 O O . SER A 1 81 ? 13.834 -3.452 0.422 1.00 66.19 81 SER A O 1
ATOM 640 N N . SER A 1 82 ? 12.175 -3.401 -1.091 1.00 70.56 82 SER A N 1
ATOM 641 C CA . SER A 1 82 ? 11.581 -2.136 -0.646 1.00 70.56 82 SER A CA 1
ATOM 642 C C . SER A 1 82 ? 10.523 -2.330 0.432 1.00 70.56 82 SER A C 1
ATOM 644 O O . SER A 1 82 ? 10.388 -1.469 1.295 1.00 70.56 82 SER A O 1
ATOM 646 N N . LYS A 1 83 ? 9.836 -3.481 0.466 1.00 73.00 83 LYS A N 1
ATOM 647 C CA . LYS A 1 83 ? 8.888 -3.854 1.528 1.00 73.00 83 LYS A CA 1
ATOM 648 C C . LYS A 1 83 ? 9.544 -3.854 2.903 1.00 73.00 83 LYS A C 1
ATOM 650 O O . LYS A 1 83 ? 8.972 -3.317 3.845 1.00 73.00 83 LYS A O 1
ATOM 655 N N . GLU A 1 84 ? 10.747 -4.412 3.017 1.00 72.81 84 GLU A N 1
ATOM 656 C CA . GLU A 1 84 ? 11.490 -4.476 4.285 1.00 72.81 84 GLU A CA 1
ATOM 657 C C . GLU A 1 84 ? 11.980 -3.098 4.749 1.00 72.81 84 GLU A C 1
ATOM 659 O O . GLU A 1 84 ? 12.085 -2.826 5.947 1.00 72.81 84 GLU A O 1
ATOM 664 N N . ARG A 1 85 ? 12.301 -2.210 3.803 1.00 75.44 85 ARG A N 1
ATOM 665 C CA . ARG A 1 85 ? 12.677 -0.825 4.106 1.00 75.44 85 ARG A CA 1
ATOM 666 C C . ARG A 1 85 ? 11.460 -0.009 4.535 1.00 75.44 85 ARG A C 1
ATOM 668 O O . ARG A 1 85 ? 11.503 0.638 5.574 1.00 75.44 85 ARG A O 1
ATOM 675 N N . PHE A 1 86 ? 10.372 -0.109 3.779 1.00 76.50 86 PHE A N 1
ATOM 676 C CA . PHE A 1 86 ? 9.112 0.568 4.059 1.00 76.50 86 PHE A CA 1
ATOM 677 C C . PHE A 1 86 ? 8.512 0.127 5.399 1.00 76.50 86 PHE A C 1
ATOM 679 O O . PHE A 1 86 ? 8.135 0.968 6.207 1.00 76.50 86 PHE A O 1
ATOM 686 N N . LYS A 1 87 ? 8.519 -1.180 5.705 1.00 76.06 87 LYS A N 1
ATOM 687 C CA . LYS A 1 87 ? 8.096 -1.689 7.019 1.00 76.06 87 LYS A CA 1
ATOM 688 C C . LYS A 1 87 ? 8.880 -1.069 8.171 1.00 76.06 87 LYS A C 1
ATOM 690 O O . LYS A 1 87 ? 8.262 -0.679 9.150 1.00 76.06 87 LYS A O 1
ATOM 695 N N . ARG A 1 88 ? 10.210 -0.971 8.062 1.00 79.00 88 ARG A N 1
ATOM 696 C CA . ARG A 1 88 ? 11.048 -0.340 9.099 1.00 79.00 88 ARG A CA 1
ATOM 697 C C . ARG A 1 88 ? 10.707 1.132 9.295 1.00 79.00 88 ARG A C 1
ATOM 699 O O . ARG A 1 88 ? 10.674 1.601 10.426 1.00 79.00 88 ARG A O 1
ATOM 706 N N . GLU A 1 89 ? 10.433 1.840 8.204 1.00 76.44 89 GLU A N 1
ATOM 707 C CA . GLU A 1 89 ? 10.056 3.249 8.261 1.00 76.44 89 GLU A CA 1
ATOM 708 C C . GLU A 1 89 ? 8.680 3.467 8.906 1.00 76.44 89 GLU A C 1
ATOM 710 O O . GLU A 1 89 ? 8.491 4.465 9.593 1.00 76.44 89 GLU A O 1
ATOM 715 N N . LEU A 1 90 ? 7.748 2.521 8.740 1.00 74.56 90 LEU A N 1
ATOM 716 C CA . LEU A 1 90 ? 6.430 2.550 9.380 1.00 74.56 90 LEU A CA 1
ATOM 717 C C . LEU A 1 90 ? 6.438 2.061 10.841 1.00 74.56 90 LEU A C 1
ATOM 719 O O . LEU A 1 90 ? 5.704 2.600 11.666 1.00 74.56 90 LEU A O 1
ATOM 723 N N . ASP A 1 91 ? 7.246 1.049 11.173 1.00 66.69 91 ASP A N 1
ATOM 724 C CA . ASP A 1 91 ? 7.350 0.474 12.526 1.00 66.69 91 ASP A CA 1
ATOM 725 C C . ASP A 1 91 ? 8.007 1.445 13.519 1.00 66.69 91 ASP A C 1
ATOM 727 O O . ASP A 1 91 ? 7.590 1.542 14.672 1.00 66.69 91 ASP A O 1
ATOM 731 N N . GLY A 1 92 ? 8.958 2.256 13.042 1.00 63.88 92 GLY A N 1
ATOM 732 C CA . GLY A 1 92 ? 9.582 3.322 13.830 1.00 63.88 92 GLY A CA 1
ATOM 733 C C . GLY A 1 92 ? 8.634 4.461 14.227 1.00 63.88 92 GLY A C 1
ATOM 734 O O . GLY A 1 92 ? 9.016 5.323 15.019 1.00 63.88 92 GLY A O 1
ATOM 735 N N . ILE A 1 93 ? 7.401 4.482 13.708 1.00 64.31 93 ILE A N 1
ATOM 736 C CA . ILE A 1 93 ? 6.410 5.513 14.011 1.00 64.31 93 ILE A CA 1
ATOM 737 C C . ILE A 1 93 ? 5.621 5.104 15.264 1.00 64.31 93 ILE A C 1
ATOM 739 O O . ILE A 1 93 ? 4.635 4.354 15.223 1.00 64.31 93 ILE A O 1
ATOM 743 N N . GLN A 1 94 ? 6.059 5.619 16.415 1.00 56.25 94 GLN A N 1
ATOM 744 C CA . GLN A 1 94 ? 5.283 5.534 17.649 1.00 56.25 94 GLN A CA 1
ATOM 745 C C . GLN A 1 94 ? 4.075 6.471 17.568 1.00 56.25 94 GLN A C 1
ATOM 747 O O . GLN A 1 94 ? 4.200 7.645 17.229 1.00 56.25 94 GLN A O 1
ATOM 752 N N . VAL A 1 95 ? 2.897 5.930 17.881 1.00 52.12 95 VAL A N 1
ATOM 753 C CA . VAL A 1 95 ? 1.701 6.737 18.142 1.00 52.12 95 VAL A CA 1
ATOM 754 C C . VAL A 1 95 ? 1.859 7.219 19.578 1.00 52.12 95 VAL A C 1
ATOM 756 O O . VAL A 1 95 ? 1.708 6.412 20.494 1.00 52.12 95 VAL A O 1
ATOM 759 N N . VAL A 1 96 ? 2.270 8.475 19.746 1.00 46.94 96 VAL A N 1
ATOM 760 C CA . VAL A 1 96 ? 2.197 9.195 21.027 1.00 46.94 96 VAL A CA 1
ATOM 761 C C . VAL A 1 96 ? 0.763 9.639 21.273 1.00 46.94 96 VAL A C 1
ATOM 763 O O . VAL A 1 96 ? 0.119 10.084 20.294 1.00 46.94 96 VAL A O 1
#

pLDDT: mean 72.43, std 12.09, range [30.25, 87.75]

Radius of gyration: 14.83 Å; chains: 1; bounding box: 48×26×35 Å

InterPro domains:
  IPR002108 Actin-depolymerising factor homology domain [PF00241] (8-65)
  IPR002108 Actin-depolymerising factor homology domain [PF00241] (67-95)
  IPR002108 Actin-depolymerising factor homology domain [SM00102] (12-96)
  IPR017904 ADF/Cofilin [PTHR11913] (3-66)
  IPR029006 ADF-H/Gelsolin-like domain superfamily [G3DSA:3.40.20.10] (1-66)
  IPR029006 ADF-H/Gelsolin-like domain superfamily [G3DSA:3.40.20.10] (67-96)